Protein AF-A0A962MLK8-F1 (afdb_monomer_lite)

pLDDT: mean 86.94, std 9.73, range [50.12, 95.38]

Sequence (89 aa):
NVAAYAPLSFSGIPVNTRCIGHGAVPYGNTSELEDAPQVLWYEKENANDPAIPVRVLNGFAQLRLEGSDLIETLVDENGSVKWEHAPST

Structure (mmCIF, N/CA/C/O backbone):
data_AF-A0A962MLK8-F1
#
_entry.id   AF-A0A962MLK8-F1
#
loop_
_atom_site.group_PDB
_atom_site.id
_atom_site.type_symbol
_atom_site.label_atom_id
_atom_site.label_alt_id
_atom_site.label_comp_id
_atom_site.label_asym_id
_atom_site.label_entity_id
_atom_site.label_seq_id
_atom_site.pdbx_PDB_ins_code
_atom_site.Cartn_x
_atom_site.Cartn_y
_atom_site.Cartn_z
_atom_site.occupancy
_atom_site.B_iso_or_equiv
_atom_site.auth_seq_id
_atom_site.auth_comp_id
_atom_site.auth_asym_id
_atom_site.auth_atom_id
_atom_site.pdbx_PDB_model_num
ATOM 1 N N . ASN A 1 1 ? 3.676 -6.506 -5.085 1.00 72.69 1 ASN A N 1
ATOM 2 C CA . ASN A 1 1 ? 2.881 -5.263 -5.007 1.00 72.69 1 ASN A CA 1
ATOM 3 C C . ASN A 1 1 ? 2.700 -4.848 -3.568 1.00 72.69 1 ASN A C 1
ATOM 5 O O . ASN A 1 1 ? 2.591 -5.718 -2.708 1.00 72.69 1 ASN A O 1
ATOM 9 N N . VAL A 1 2 ? 2.724 -3.539 -3.331 1.00 86.19 2 VAL A N 1
ATOM 10 C CA . VAL A 1 2 ? 2.359 -2.924 -2.053 1.00 86.19 2 VAL A CA 1
ATOM 11 C C . VAL A 1 2 ? 1.016 -2.233 -2.267 1.00 86.19 2 VAL A C 1
ATOM 13 O O . VAL A 1 2 ? 0.882 -1.476 -3.225 1.00 86.19 2 VAL A O 1
ATOM 16 N N . ALA A 1 3 ? 0.016 -2.539 -1.442 1.00 89.81 3 ALA A N 1
ATOM 17 C CA . ALA A 1 3 ? -1.323 -1.971 -1.578 1.00 89.81 3 ALA A CA 1
ATOM 18 C C . ALA A 1 3 ? -2.037 -1.826 -0.231 1.00 89.81 3 ALA A C 1
ATOM 20 O O . ALA A 1 3 ? -1.938 -2.697 0.642 1.00 89.81 3 ALA A O 1
ATOM 21 N N . ALA A 1 4 ? -2.800 -0.745 -0.101 1.00 92.31 4 ALA A N 1
ATOM 22 C CA . ALA A 1 4 ? -3.744 -0.498 0.972 1.00 92.31 4 ALA A CA 1
ATOM 23 C C . ALA A 1 4 ? -5.173 -0.718 0.469 1.00 92.31 4 ALA A C 1
ATOM 25 O O . ALA A 1 4 ? -5.566 -0.202 -0.577 1.00 92.31 4 ALA A O 1
ATOM 26 N N . TYR A 1 5 ? -5.957 -1.460 1.245 1.00 92.75 5 TYR A N 1
ATOM 27 C CA . TYR A 1 5 ? -7.359 -1.738 0.954 1.00 92.75 5 TYR A CA 1
ATOM 28 C C . TYR A 1 5 ? -8.271 -1.128 2.016 1.00 92.75 5 TYR A C 1
ATOM 30 O O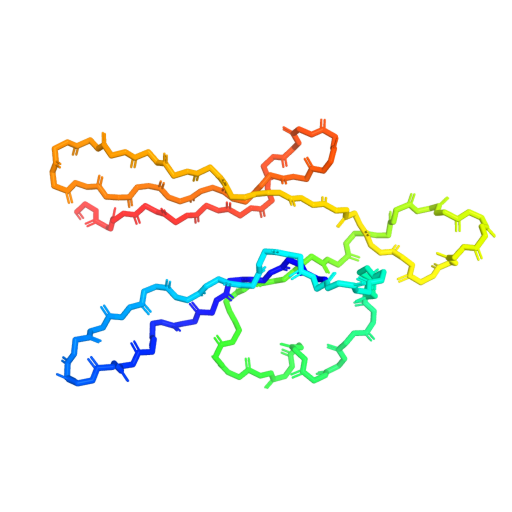 . TYR A 1 5 ? -7.852 -0.897 3.159 1.00 92.75 5 TYR A O 1
ATOM 38 N N . ALA A 1 6 ? -9.528 -0.909 1.640 1.00 92.56 6 ALA A N 1
ATOM 39 C CA . ALA A 1 6 ? -10.597 -0.594 2.570 1.00 92.56 6 ALA A CA 1
ATOM 40 C C . ALA A 1 6 ? -10.705 -1.706 3.631 1.00 92.56 6 ALA A C 1
ATOM 42 O O . ALA A 1 6 ? -10.401 -2.865 3.323 1.00 92.56 6 ALA A O 1
ATOM 43 N N . PRO A 1 7 ? -11.118 -1.385 4.870 1.00 90.94 7 PRO A N 1
ATOM 44 C CA . PRO A 1 7 ? -11.233 -2.386 5.920 1.00 90.94 7 PRO A CA 1
ATOM 45 C C . PRO A 1 7 ? -12.135 -3.552 5.502 1.00 90.94 7 PRO A C 1
ATOM 47 O O . PRO A 1 7 ? -13.263 -3.350 5.052 1.00 90.94 7 PRO A O 1
ATOM 50 N N . LEU A 1 8 ? -11.645 -4.777 5.686 1.00 90.94 8 LEU A N 1
ATOM 51 C CA . LEU A 1 8 ? -12.434 -5.996 5.506 1.00 90.94 8 LEU A CA 1
ATOM 52 C C . LEU A 1 8 ? -12.936 -6.491 6.862 1.00 90.94 8 LEU A C 1
ATOM 54 O O . LEU A 1 8 ? -12.309 -6.251 7.892 1.00 90.94 8 LEU A O 1
ATOM 58 N N . SER A 1 9 ? -14.070 -7.192 6.874 1.00 93.25 9 SER A N 1
ATOM 59 C CA . SER A 1 9 ? -14.629 -7.757 8.104 1.00 93.25 9 SER A CA 1
ATOM 60 C C . SER A 1 9 ? -14.235 -9.221 8.265 1.00 93.25 9 SER A C 1
ATOM 62 O O . SER A 1 9 ? -14.495 -10.040 7.384 1.00 93.25 9 SER A O 1
ATOM 64 N N . PHE A 1 10 ? -13.666 -9.561 9.421 1.00 91.81 10 PHE A N 1
ATOM 65 C CA . PHE A 1 10 ? -13.382 -10.935 9.826 1.00 91.81 10 PHE A CA 1
ATOM 66 C C . PHE A 1 10 ? -14.087 -11.200 11.153 1.00 91.81 10 PHE A C 1
ATOM 68 O O . PHE A 1 10 ? -13.805 -10.549 12.156 1.00 91.81 10 PHE A O 1
ATOM 75 N N . SER A 1 11 ? -15.050 -12.125 11.159 1.00 93.94 11 SER A N 1
ATOM 76 C CA . SER A 1 11 ? -15.884 -12.416 12.339 1.00 93.94 11 SER A CA 1
ATOM 77 C C . SER A 1 11 ? -16.580 -11.175 12.927 1.00 93.94 11 SER A C 1
ATOM 79 O O . SER A 1 11 ? -16.706 -11.043 14.141 1.00 93.94 11 SER A O 1
ATOM 81 N N . GLY A 1 12 ? -17.015 -10.245 12.069 1.00 91.69 12 GLY A N 1
ATOM 82 C CA . GLY A 1 12 ? -17.678 -9.001 12.478 1.00 91.69 12 GLY A CA 1
ATOM 83 C C . GLY A 1 12 ? -16.729 -7.895 12.952 1.00 91.69 12 GLY A C 1
ATOM 84 O O . GLY A 1 12 ? -17.189 -6.796 13.247 1.00 91.69 12 GLY A O 1
ATOM 85 N N . ILE A 1 13 ? -15.418 -8.147 12.986 1.00 89.56 13 ILE A N 1
ATOM 86 C CA . ILE A 1 13 ? -14.407 -7.167 13.387 1.00 89.56 13 ILE A CA 1
ATOM 87 C C . ILE A 1 13 ? -13.802 -6.540 12.123 1.00 89.56 13 ILE A C 1
ATOM 89 O O . ILE A 1 13 ? -13.339 -7.283 11.252 1.00 89.56 13 ILE A O 1
ATOM 93 N N . PRO A 1 14 ? -13.808 -5.202 11.978 1.00 88.75 14 PRO A N 1
ATOM 94 C CA . PRO A 1 14 ? -13.128 -4.537 10.874 1.00 88.75 14 PRO A CA 1
ATOM 95 C C . PRO A 1 14 ? -11.607 -4.639 11.044 1.00 88.75 14 PRO A C 1
ATOM 97 O O . PRO A 1 14 ? -11.071 -4.388 12.121 1.00 88.75 14 PRO A O 1
ATOM 100 N N . VAL A 1 15 ? -10.912 -4.993 9.966 1.00 89.62 15 VAL A N 1
ATOM 101 C CA . VAL A 1 15 ? -9.456 -5.141 9.921 1.00 89.62 15 VAL A CA 1
ATOM 102 C C . VAL A 1 15 ? -8.905 -4.316 8.766 1.00 89.62 15 VAL A C 1
ATOM 104 O O . VAL A 1 15 ? -9.322 -4.477 7.618 1.00 89.62 15 VAL A O 1
ATOM 107 N N . ASN A 1 16 ? -7.925 -3.464 9.064 1.00 89.81 16 ASN A N 1
ATOM 108 C CA . ASN A 1 16 ? -7.148 -2.752 8.056 1.00 89.81 16 ASN A CA 1
ATOM 109 C C . ASN A 1 16 ? -6.271 -3.750 7.297 1.00 89.81 16 ASN A C 1
ATOM 111 O O . ASN A 1 16 ? -5.295 -4.275 7.830 1.00 89.81 16 ASN A O 1
ATOM 115 N N . THR A 1 17 ? -6.627 -4.038 6.049 1.00 89.81 17 THR A N 1
ATOM 116 C CA . THR A 1 17 ? -5.910 -5.023 5.238 1.00 89.81 17 THR A CA 1
ATOM 117 C C . THR A 1 17 ? -4.888 -4.356 4.329 1.00 89.81 17 THR A C 1
ATOM 119 O O . THR A 1 17 ? -5.201 -3.416 3.591 1.00 89.81 17 THR A O 1
ATOM 122 N N . ARG A 1 18 ? -3.651 -4.856 4.369 1.00 89.75 18 ARG A N 1
ATOM 123 C CA . ARG A 1 18 ? -2.530 -4.406 3.537 1.00 89.75 18 ARG A CA 1
ATOM 124 C C . ARG A 1 18 ? -1.926 -5.606 2.817 1.00 89.75 18 ARG A C 1
ATOM 126 O O . ARG A 1 18 ? -1.784 -6.672 3.411 1.00 89.75 18 ARG A O 1
ATOM 133 N N . CYS A 1 19 ? -1.542 -5.433 1.558 1.00 88.00 19 CYS A N 1
ATOM 134 C CA . CYS A 1 19 ? -0.654 -6.371 0.877 1.00 88.00 19 CYS A CA 1
ATOM 135 C C . CYS A 1 19 ? 0.742 -5.756 0.890 1.00 88.00 19 CYS A C 1
ATOM 137 O O . CYS A 1 19 ? 0.949 -4.733 0.244 1.00 88.00 19 CYS A O 1
ATOM 139 N N . ILE A 1 20 ? 1.670 -6.344 1.649 1.00 86.50 20 ILE A N 1
ATOM 140 C CA . ILE A 1 20 ? 3.057 -5.879 1.760 1.00 86.50 20 ILE A CA 1
ATOM 141 C C . ILE A 1 20 ? 3.958 -6.957 1.174 1.00 86.50 20 ILE A C 1
ATOM 143 O O . ILE A 1 20 ? 4.315 -7.923 1.845 1.00 86.50 20 ILE A O 1
ATOM 147 N N . GLY A 1 21 ? 4.277 -6.804 -0.108 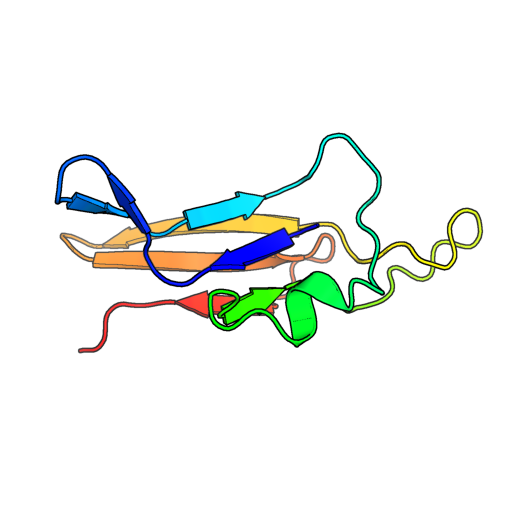1.00 72.75 21 GLY A N 1
ATOM 148 C CA . GLY A 1 21 ? 5.028 -7.804 -0.851 1.00 72.75 21 GLY A CA 1
ATOM 149 C C . GLY A 1 21 ? 4.138 -8.951 -1.332 1.00 72.75 21 GLY A C 1
ATOM 150 O O . GLY A 1 21 ? 3.274 -9.471 -0.631 1.00 72.75 21 GLY A O 1
ATOM 151 N N . HIS A 1 22 ? 4.365 -9.353 -2.575 1.00 61.62 22 HIS A N 1
ATOM 152 C CA . HIS A 1 22 ? 3.971 -10.667 -3.068 1.00 61.62 22 HIS A CA 1
ATOM 153 C C . HIS A 1 22 ? 5.294 -11.426 -3.212 1.00 61.62 22 HIS A C 1
ATOM 155 O O . HIS A 1 22 ? 6.297 -10.794 -3.528 1.00 61.62 22 HIS A O 1
ATOM 161 N N . GLY A 1 23 ? 5.351 -12.746 -3.023 1.00 53.03 23 GLY A N 1
ATOM 162 C CA . GLY A 1 23 ? 6.584 -13.523 -3.272 1.00 53.03 23 GLY A CA 1
ATOM 163 C C . GLY A 1 23 ? 7.091 -13.478 -4.731 1.00 53.03 23 GLY A C 1
ATOM 164 O O . GLY A 1 23 ? 8.026 -14.191 -5.076 1.00 53.03 23 GLY A O 1
ATOM 165 N N . ALA A 1 24 ? 6.463 -12.659 -5.580 1.00 63.03 24 ALA A N 1
ATOM 166 C CA . ALA A 1 24 ? 6.797 -12.355 -6.960 1.00 63.03 24 ALA A CA 1
ATOM 167 C C . ALA A 1 24 ? 7.149 -10.862 -7.110 1.00 63.03 24 ALA A C 1
ATOM 169 O O . ALA A 1 24 ? 6.756 -10.030 -6.288 1.00 63.03 24 ALA A O 1
ATOM 170 N N . VAL A 1 25 ? 7.862 -10.525 -8.188 1.00 65.12 25 VAL A N 1
ATOM 171 C CA . VAL A 1 25 ? 8.265 -9.146 -8.510 1.00 65.12 25 VAL A CA 1
ATOM 172 C C . VAL A 1 25 ? 7.037 -8.224 -8.489 1.00 65.12 25 VAL A C 1
ATOM 174 O O . VAL A 1 25 ? 6.009 -8.592 -9.052 1.00 65.12 25 VAL A O 1
ATOM 177 N N . PRO A 1 26 ? 7.076 -7.053 -7.828 1.00 68.94 26 PRO A N 1
ATOM 178 C CA . PRO A 1 26 ? 5.974 -6.100 -7.898 1.00 68.94 26 PRO A CA 1
ATOM 179 C C . PRO A 1 26 ? 5.777 -5.618 -9.339 1.00 68.94 26 PRO A C 1
ATOM 181 O O . PRO A 1 26 ? 6.721 -5.110 -9.932 1.00 68.94 26 PRO A O 1
ATOM 184 N N . TYR A 1 27 ? 4.574 -5.758 -9.893 1.00 75.75 27 TYR A N 1
ATOM 185 C CA . TYR A 1 27 ? 4.229 -5.328 -11.250 1.00 75.75 27 TYR A CA 1
ATOM 186 C C . TYR A 1 27 ? 3.309 -4.108 -11.192 1.00 75.75 27 TYR A C 1
ATOM 188 O O . TYR A 1 27 ? 2.291 -4.131 -10.501 1.00 75.75 27 TYR A O 1
ATOM 196 N N . GLY A 1 28 ? 3.667 -3.053 -11.927 1.00 67.88 28 GLY A N 1
ATOM 197 C CA . GLY A 1 28 ? 2.985 -1.757 -11.832 1.00 67.88 28 GLY A CA 1
ATOM 198 C C . GLY A 1 28 ? 1.684 -1.631 -12.594 1.00 67.88 28 GLY A C 1
ATOM 199 O O . GLY A 1 28 ? 0.771 -0.945 -12.141 1.00 67.88 28 GLY A O 1
ATOM 200 N N . ASN A 1 29 ? 1.572 -2.298 -13.740 1.00 69.25 29 ASN A N 1
ATOM 201 C CA . ASN A 1 29 ? 0.357 -2.225 -14.538 1.00 69.25 29 ASN A CA 1
ATOM 202 C C . ASN A 1 29 ? -0.601 -3.328 -14.081 1.00 69.25 29 ASN A C 1
ATOM 204 O O . ASN A 1 29 ? -0.516 -4.459 -14.552 1.00 69.25 29 ASN A O 1
ATOM 208 N N . THR A 1 30 ? -1.452 -3.000 -13.108 1.00 75.56 30 THR A N 1
ATOM 209 C CA . THR A 1 30 ? -2.481 -3.908 -12.584 1.00 75.56 30 THR A CA 1
ATOM 210 C C . THR A 1 30 ? -3.837 -3.219 -12.709 1.00 75.56 30 THR A C 1
ATOM 212 O O . THR A 1 30 ? -4.310 -2.592 -11.763 1.00 75.56 30 THR A O 1
ATOM 215 N N . SER A 1 31 ? -4.444 -3.280 -13.899 1.00 79.19 31 SER A N 1
ATOM 216 C CA . SER A 1 31 ? -5.765 -2.682 -14.171 1.00 79.19 31 SER A CA 1
ATOM 217 C C . SER A 1 31 ? -6.837 -3.173 -13.197 1.00 79.19 31 SER A C 1
ATOM 219 O O . SER A 1 31 ? -7.740 -2.435 -12.826 1.00 79.19 31 SER A O 1
ATOM 221 N N . GLU A 1 32 ? -6.686 -4.401 -12.707 1.00 82.62 32 GLU A N 1
ATOM 222 C CA . GLU A 1 32 ? -7.562 -5.015 -11.719 1.00 82.62 32 GLU A CA 1
ATOM 223 C C . GLU A 1 32 ? -7.534 -4.298 -10.364 1.00 82.62 32 GLU A C 1
ATOM 225 O O . GLU A 1 32 ? -8.487 -4.433 -9.604 1.00 82.62 32 GLU A O 1
ATOM 230 N N . LEU A 1 33 ? -6.460 -3.565 -10.040 1.00 86.50 33 LEU A N 1
ATOM 231 C CA . LEU A 1 33 ? -6.369 -2.769 -8.813 1.00 86.50 33 LEU A CA 1
ATOM 232 C C . LEU A 1 33 ? -6.853 -1.330 -9.005 1.00 86.50 33 LEU A C 1
ATOM 234 O O . LEU A 1 33 ? -7.372 -0.758 -8.055 1.00 86.50 33 LEU A O 1
ATOM 238 N N . GLU A 1 34 ? -6.693 -0.752 -10.198 1.00 86.81 34 GLU A N 1
ATOM 239 C CA . GLU A 1 34 ? -7.131 0.622 -10.488 1.00 86.81 34 GLU A CA 1
ATOM 240 C C . GLU A 1 34 ? -8.658 0.757 -10.400 1.00 86.81 34 GLU A C 1
ATOM 242 O O . GLU A 1 34 ? -9.160 1.684 -9.771 1.00 86.81 34 GLU A O 1
ATOM 247 N N . ASP A 1 35 ? -9.397 -0.203 -10.964 1.00 87.38 35 ASP A N 1
ATOM 248 C CA . ASP A 1 35 ? -10.866 -0.165 -11.002 1.00 87.38 35 ASP A CA 1
ATOM 249 C C . ASP A 1 35 ? -11.524 -0.835 -9.780 1.00 87.38 35 ASP A C 1
ATOM 251 O O . ASP A 1 35 ? -12.753 -0.890 -9.665 1.00 87.38 35 ASP A O 1
ATOM 255 N N . ALA A 1 36 ? -10.725 -1.378 -8.858 1.00 89.75 36 ALA A N 1
ATOM 256 C CA . ALA A 1 36 ? -11.227 -2.098 -7.698 1.00 89.75 36 ALA A CA 1
ATOM 257 C C . ALA A 1 36 ? -11.686 -1.128 -6.593 1.00 89.75 36 ALA A C 1
ATOM 259 O O . ALA A 1 36 ? -10.849 -0.478 -5.964 1.00 89.75 36 ALA A O 1
ATOM 260 N N . PRO A 1 37 ? -12.987 -1.086 -6.245 1.00 90.69 37 PRO A N 1
ATOM 261 C CA . PRO A 1 37 ? -13.512 -0.129 -5.266 1.00 90.69 37 PRO A CA 1
ATOM 262 C C . PRO A 1 37 ? -12.951 -0.323 -3.850 1.00 90.69 37 PRO A C 1
ATOM 264 O O . PRO A 1 37 ? -13.020 0.579 -3.021 1.00 90.69 37 PRO A O 1
ATOM 267 N N . GLN A 1 38 ? -12.412 -1.506 -3.549 1.00 92.00 38 GLN A N 1
ATOM 268 C CA . GLN A 1 38 ? -11.791 -1.823 -2.268 1.00 92.00 38 GLN A CA 1
ATOM 269 C C . GLN A 1 38 ? -10.322 -1.392 -2.165 1.00 92.00 38 GLN A C 1
ATOM 271 O O . GLN A 1 38 ? -9.745 -1.529 -1.090 1.00 92.00 38 GLN A O 1
ATOM 276 N N . VAL A 1 39 ? -9.688 -0.932 -3.246 1.00 92.19 39 VAL A N 1
ATOM 277 C CA . VAL A 1 39 ? -8.289 -0.485 -3.236 1.00 92.19 39 VAL A CA 1
ATOM 278 C C . VAL A 1 39 ? -8.252 0.999 -2.888 1.00 92.19 39 VAL A C 1
ATOM 280 O O . VAL A 1 39 ? -8.792 1.831 -3.605 1.00 92.19 39 VAL A O 1
ATOM 283 N N . LEU A 1 40 ? -7.609 1.341 -1.772 1.00 92.56 40 LEU A N 1
ATOM 284 C CA . LEU A 1 40 ? -7.401 2.736 -1.367 1.00 92.56 40 LEU A CA 1
ATOM 285 C C . LEU A 1 40 ? -6.157 3.322 -2.027 1.00 92.56 40 LEU A C 1
ATOM 287 O O . LEU A 1 40 ? -6.118 4.502 -2.363 1.00 92.56 40 LEU A O 1
ATOM 291 N N . TRP A 1 41 ? -5.119 2.499 -2.160 1.00 92.62 41 TRP A N 1
ATOM 292 C CA . TRP A 1 41 ? -3.851 2.878 -2.762 1.00 92.62 41 TRP A CA 1
ATOM 293 C C . TRP A 1 41 ? -3.062 1.631 -3.161 1.00 92.62 41 TRP A C 1
ATOM 295 O O . TRP A 1 41 ? -3.165 0.589 -2.514 1.00 92.62 41 TRP A O 1
ATOM 305 N N . TYR A 1 42 ? -2.230 1.744 -4.189 1.00 91.62 42 TYR A N 1
ATOM 306 C CA . TYR A 1 42 ? -1.208 0.755 -4.513 1.00 91.62 42 TYR A CA 1
ATOM 307 C C . TYR A 1 42 ? -0.017 1.428 -5.193 1.00 91.62 42 TYR A C 1
ATOM 309 O O . TYR A 1 42 ? -0.151 2.518 -5.752 1.00 91.62 42 TYR A O 1
ATOM 317 N N . GLU A 1 43 ? 1.143 0.777 -5.140 1.00 91.00 43 GLU A N 1
ATOM 318 C CA . GLU A 1 43 ? 2.361 1.305 -5.753 1.00 91.00 43 GLU A CA 1
ATOM 319 C C . GLU A 1 43 ? 2.291 1.237 -7.285 1.00 91.00 43 GLU A C 1
ATOM 321 O O . GLU A 1 43 ? 2.056 0.171 -7.862 1.00 91.00 43 GLU A O 1
ATOM 326 N N . LYS A 1 44 ? 2.531 2.378 -7.934 1.00 89.88 44 LYS A N 1
ATOM 327 C CA . LYS A 1 44 ? 2.518 2.547 -9.397 1.00 89.88 44 LYS A CA 1
ATOM 328 C C . LYS A 1 44 ? 3.866 3.023 -9.935 1.00 89.88 44 LYS A C 1
ATOM 330 O O . LYS A 1 44 ? 4.075 3.015 -11.147 1.00 89.88 44 LYS A O 1
ATOM 335 N N . GLU A 1 45 ? 4.770 3.464 -9.063 1.00 91.19 45 GLU A N 1
ATOM 336 C CA . GLU A 1 45 ? 6.042 4.044 -9.457 1.00 91.19 45 GLU A CA 1
ATOM 337 C C . GLU A 1 45 ? 6.981 2.976 -10.001 1.00 91.19 45 GLU A C 1
ATOM 339 O O . GLU A 1 45 ? 7.359 2.028 -9.310 1.00 91.19 45 GLU A O 1
ATOM 344 N N . ASN A 1 46 ? 7.357 3.141 -11.267 1.00 90.75 46 ASN A N 1
ATOM 345 C CA . ASN A 1 46 ? 8.282 2.251 -11.940 1.00 90.75 46 ASN A CA 1
ATOM 346 C C . ASN A 1 46 ? 9.652 2.295 -11.248 1.00 90.75 46 ASN A C 1
ATOM 348 O O . ASN A 1 46 ? 10.221 3.366 -11.046 1.00 90.75 46 ASN A O 1
ATOM 352 N N . ALA A 1 47 ? 10.205 1.126 -10.940 1.00 91.69 47 ALA A N 1
ATOM 353 C CA . ALA A 1 47 ? 11.516 1.013 -10.311 1.00 91.69 47 ALA A CA 1
ATOM 354 C C . ALA A 1 47 ? 12.689 1.249 -11.279 1.00 91.69 47 ALA A C 1
ATOM 356 O O . ALA A 1 47 ? 13.846 1.205 -10.870 1.00 91.69 47 ALA A O 1
ATOM 357 N N . ASN A 1 48 ? 12.397 1.456 -12.564 1.00 92.31 48 ASN A N 1
ATOM 358 C CA . ASN A 1 48 ? 13.340 1.602 -13.669 1.00 92.31 48 ASN A CA 1
ATOM 359 C C . ASN A 1 48 ? 14.360 0.459 -13.739 1.00 92.31 48 ASN A C 1
ATOM 361 O O . ASN A 1 48 ? 15.525 0.662 -14.077 1.00 92.31 48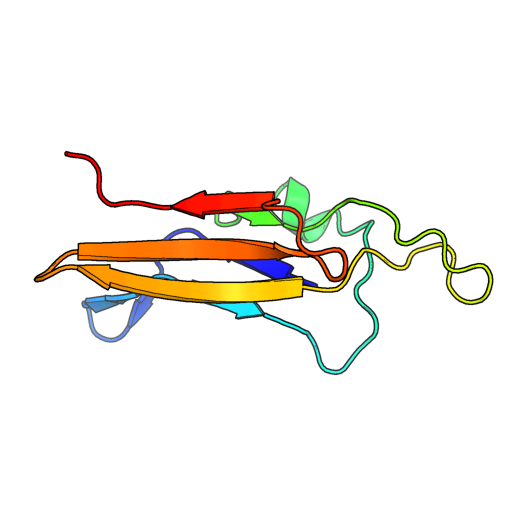 ASN A O 1
ATOM 365 N N . ASP A 1 49 ? 13.911 -0.755 -13.418 1.00 90.00 49 ASP A N 1
ATOM 366 C CA . ASP A 1 49 ? 14.731 -1.954 -13.504 1.00 90.00 49 ASP A CA 1
ATOM 367 C C . ASP A 1 49 ? 14.914 -2.349 -14.984 1.00 90.00 49 ASP A C 1
ATOM 369 O O . ASP A 1 49 ? 13.936 -2.715 -15.646 1.00 90.00 49 ASP A O 1
ATOM 373 N N . PRO A 1 50 ? 16.141 -2.297 -15.538 1.00 91.62 50 PRO A N 1
ATOM 374 C CA . PRO A 1 50 ? 16.372 -2.593 -16.950 1.00 91.62 50 PRO A CA 1
ATOM 375 C C . PRO A 1 50 ? 16.134 -4.069 -17.294 1.00 91.62 50 PRO A C 1
ATOM 377 O O . PRO A 1 50 ? 15.876 -4.386 -18.454 1.00 91.62 50 PRO A O 1
ATOM 380 N N . ALA A 1 51 ? 16.212 -4.975 -16.313 1.00 92.12 51 ALA A N 1
ATOM 381 C CA . ALA A 1 51 ? 15.919 -6.391 -16.507 1.00 92.12 51 ALA A CA 1
ATOM 382 C C . ALA A 1 51 ? 14.416 -6.685 -16.401 1.00 92.12 51 ALA A C 1
ATOM 384 O O . ALA A 1 51 ? 13.941 -7.664 -16.979 1.00 92.12 51 ALA A O 1
ATOM 385 N N . ILE A 1 52 ? 13.661 -5.845 -15.683 1.00 88.81 52 ILE A N 1
ATOM 386 C CA . ILE A 1 52 ? 12.221 -6.015 -15.463 1.00 88.81 52 ILE A CA 1
ATOM 387 C C . ILE A 1 52 ? 11.498 -4.668 -15.648 1.00 88.81 52 ILE A C 1
ATOM 389 O O . ILE A 1 52 ? 11.120 -4.030 -14.666 1.00 88.81 52 ILE A O 1
ATOM 393 N N . PRO A 1 53 ? 11.223 -4.242 -16.898 1.00 89.06 53 PRO A N 1
ATOM 394 C CA . PRO A 1 53 ? 10.714 -2.894 -17.196 1.00 89.06 53 PRO A CA 1
ATOM 395 C C . PRO A 1 53 ? 9.363 -2.538 -16.566 1.00 89.06 53 PRO A C 1
ATOM 397 O O . PRO A 1 53 ? 8.976 -1.376 -16.517 1.00 89.06 53 PRO A O 1
ATOM 400 N N . VAL A 1 54 ? 8.612 -3.542 -16.125 1.00 87.44 54 VAL A N 1
ATOM 401 C CA . VAL A 1 54 ? 7.289 -3.408 -15.501 1.00 87.44 54 VAL A CA 1
ATOM 402 C C . VAL A 1 54 ? 7.347 -3.443 -13.972 1.00 87.44 54 VAL A C 1
ATOM 404 O O . VAL A 1 54 ? 6.299 -3.374 -13.323 1.00 87.44 54 VAL A O 1
ATOM 407 N N . ARG A 1 55 ? 8.552 -3.571 -13.394 1.00 89.56 55 ARG A N 1
ATOM 408 C CA . ARG A 1 55 ? 8.751 -3.593 -11.948 1.00 89.56 55 ARG A CA 1
ATOM 409 C C . ARG A 1 55 ? 8.383 -2.240 -11.355 1.00 89.56 55 ARG A C 1
ATOM 411 O O . ARG A 1 55 ? 8.832 -1.206 -11.844 1.00 89.56 55 ARG A O 1
ATOM 418 N N . VAL A 1 56 ? 7.625 -2.260 -10.267 1.00 91.00 56 VAL A N 1
ATOM 419 C CA . VAL A 1 56 ? 7.449 -1.084 -9.406 1.00 91.00 56 VAL A CA 1
ATOM 420 C C . VAL A 1 56 ? 8.312 -1.165 -8.163 1.00 91.00 56 VAL A C 1
ATOM 422 O O . VAL A 1 56 ? 8.849 -2.232 -7.835 1.00 91.00 56 VAL A O 1
ATOM 425 N N . LEU A 1 57 ? 8.484 -0.025 -7.499 1.00 91.31 57 LEU A N 1
ATOM 426 C CA . LEU A 1 57 ? 9.255 0.057 -6.266 1.00 91.31 57 LEU A CA 1
ATOM 427 C C . LEU A 1 57 ? 8.745 -0.975 -5.247 1.00 91.31 57 LEU A C 1
ATOM 429 O O . LEU A 1 57 ? 7.540 -1.195 -5.090 1.00 91.31 57 LEU A O 1
ATOM 433 N N . ASN A 1 58 ? 9.675 -1.651 -4.564 1.00 89.81 58 ASN A N 1
ATOM 434 C CA . ASN A 1 58 ? 9.306 -2.379 -3.358 1.00 89.81 58 ASN A CA 1
ATOM 435 C C . ASN A 1 58 ? 8.980 -1.374 -2.252 1.00 89.81 58 ASN A C 1
ATOM 437 O O . ASN A 1 58 ? 9.214 -0.173 -2.374 1.00 89.81 58 ASN A O 1
ATOM 441 N N . GLY A 1 59 ? 8.486 -1.892 -1.139 1.00 89.56 59 GLY A N 1
ATOM 442 C CA . GLY A 1 59 ? 8.260 -1.096 0.047 1.00 89.56 59 GLY A CA 1
ATOM 443 C C . GLY A 1 59 ? 7.928 -1.961 1.245 1.00 89.56 59 GLY A C 1
ATOM 444 O O . GLY A 1 59 ? 7.863 -3.191 1.159 1.00 89.56 59 GLY A O 1
ATOM 445 N N . PHE A 1 60 ? 7.700 -1.298 2.366 1.00 90.06 60 PHE A N 1
ATOM 446 C CA . PHE A 1 60 ? 7.302 -1.906 3.623 1.00 90.06 60 PHE A CA 1
ATOM 447 C C . PHE A 1 60 ? 6.253 -1.039 4.3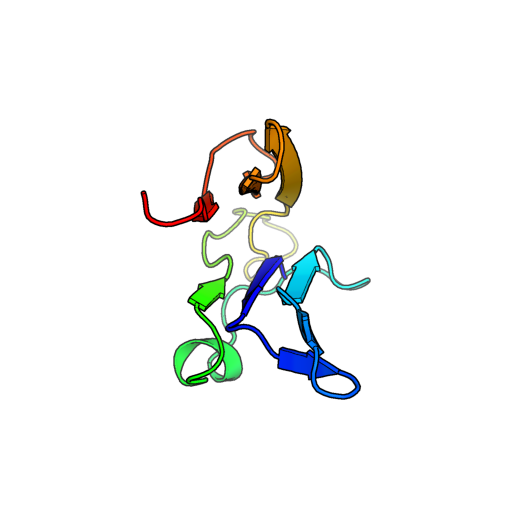21 1.00 90.06 60 PHE A C 1
ATOM 449 O O . PHE A 1 60 ? 6.041 0.124 3.975 1.00 90.06 60 PHE A O 1
ATOM 456 N N . ALA A 1 61 ? 5.577 -1.629 5.304 1.00 92.12 61 ALA A N 1
ATOM 457 C CA . ALA A 1 61 ? 4.695 -0.894 6.195 1.00 92.12 61 ALA A CA 1
ATOM 458 C C . ALA A 1 61 ? 5.443 -0.534 7.478 1.00 92.12 61 ALA A C 1
ATOM 460 O O . ALA A 1 61 ? 6.026 -1.400 8.132 1.00 92.12 61 ALA A O 1
ATOM 461 N N . GLN A 1 62 ? 5.374 0.733 7.858 1.00 93.12 62 GLN A N 1
ATOM 462 C CA . GLN A 1 62 ? 5.659 1.194 9.204 1.00 93.12 62 GLN A CA 1
ATOM 463 C C . GLN A 1 62 ? 4.334 1.312 9.957 1.00 93.12 62 GLN A C 1
ATOM 465 O O . GLN A 1 62 ? 3.401 1.968 9.496 1.00 93.12 62 GLN A O 1
ATOM 470 N N . LEU A 1 63 ? 4.264 0.677 11.125 1.00 92.62 63 LEU A N 1
ATOM 471 C CA . LEU A 1 63 ? 3.135 0.784 12.041 1.00 92.62 63 LEU A CA 1
ATOM 472 C C . LEU A 1 63 ? 3.615 1.478 13.307 1.00 92.62 63 LEU A C 1
ATOM 474 O O . LEU A 1 63 ? 4.601 1.054 13.914 1.00 92.62 63 LEU A O 1
ATOM 478 N N . ARG A 1 64 ? 2.921 2.537 13.710 1.00 94.12 64 ARG A N 1
ATOM 479 C CA . ARG A 1 64 ? 3.198 3.261 14.947 1.00 94.12 64 ARG A CA 1
ATOM 480 C C . ARG A 1 64 ? 1.956 3.242 15.826 1.00 94.12 64 ARG A C 1
ATOM 482 O O . ARG A 1 64 ? 0.864 3.547 15.362 1.00 94.12 64 ARG A O 1
ATOM 489 N N . LEU A 1 65 ? 2.152 2.855 17.083 1.00 92.62 65 LEU A N 1
ATOM 490 C CA . LEU A 1 65 ? 1.114 2.828 18.107 1.00 92.62 65 LEU A CA 1
ATOM 491 C C . LEU A 1 65 ? 1.328 4.003 19.057 1.00 92.62 65 LEU A C 1
ATOM 493 O O . LEU A 1 65 ? 2.373 4.088 19.704 1.00 92.62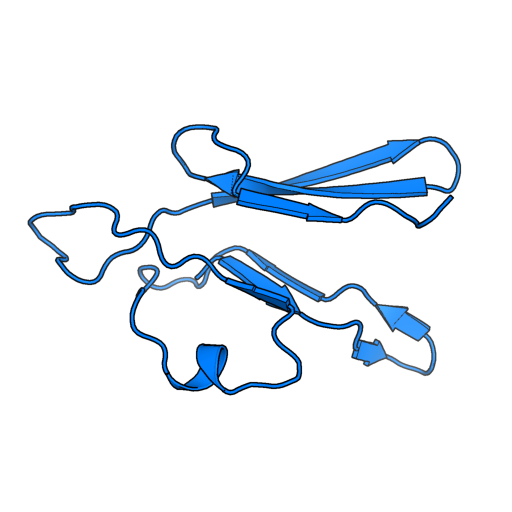 65 LEU A O 1
ATOM 497 N N . GLU A 1 66 ? 0.341 4.886 19.148 1.00 92.19 66 GLU A N 1
ATOM 498 C CA . GLU A 1 66 ? 0.334 6.032 20.058 1.00 92.19 66 GLU A CA 1
ATOM 499 C C . GLU A 1 66 ? -0.920 5.957 20.931 1.00 92.19 66 GLU A C 1
ATOM 501 O O . GLU A 1 66 ? -2.008 6.378 20.553 1.00 92.19 66 GLU A O 1
ATOM 506 N N . GLY A 1 67 ? -0.791 5.341 22.108 1.00 89.38 67 GLY A N 1
ATOM 507 C CA . GLY A 1 67 ? -1.954 5.037 22.941 1.00 89.38 67 GLY A CA 1
ATOM 508 C C . GLY A 1 67 ? -2.890 4.045 22.244 1.00 89.38 67 GLY A C 1
ATOM 509 O O . GLY A 1 67 ? -2.502 2.903 22.001 1.00 89.38 67 GLY A O 1
ATOM 510 N N . SER A 1 68 ? -4.121 4.475 21.959 1.00 89.12 68 SER A N 1
ATOM 511 C CA . SER A 1 68 ? -5.112 3.705 21.192 1.00 89.12 68 SER A CA 1
ATOM 512 C C . SER A 1 68 ? -5.003 3.896 19.679 1.00 89.12 68 SER A C 1
ATOM 514 O O . SER A 1 68 ? -5.698 3.201 18.938 1.00 89.12 68 SER A O 1
ATOM 516 N N . ASP A 1 69 ? -4.160 4.821 19.224 1.00 89.00 69 ASP A N 1
ATOM 517 C CA . ASP A 1 69 ? -4.095 5.206 17.823 1.00 89.00 69 ASP A CA 1
ATOM 518 C C . ASP A 1 69 ? -3.090 4.334 17.073 1.00 89.00 69 ASP A C 1
ATOM 520 O O . ASP A 1 69 ? -1.950 4.138 17.506 1.00 89.00 69 ASP A O 1
ATOM 524 N N . LEU A 1 70 ? -3.524 3.807 15.927 1.00 89.88 70 LEU A N 1
ATOM 525 C CA . LEU A 1 70 ? -2.681 3.097 14.973 1.00 89.88 70 LEU A CA 1
ATOM 526 C C . LEU A 1 70 ? -2.441 4.002 13.768 1.00 89.88 70 LEU A C 1
ATOM 528 O O . LEU A 1 70 ? -3.374 4.324 13.037 1.00 89.88 70 LEU A O 1
ATOM 532 N N . ILE A 1 71 ? -1.183 4.365 13.550 1.00 92.75 71 ILE A N 1
ATOM 533 C CA . ILE A 1 71 ? -0.737 5.136 12.393 1.00 92.75 71 ILE A CA 1
ATOM 534 C C . ILE A 1 71 ? -0.003 4.183 11.454 1.00 92.75 71 ILE A C 1
ATOM 536 O O . ILE A 1 71 ? 0.939 3.494 11.857 1.00 92.75 71 ILE A O 1
ATOM 540 N N . GLU A 1 72 ? -0.445 4.139 10.205 1.00 93.75 72 GLU A N 1
ATOM 541 C CA . GLU A 1 72 ? 0.085 3.270 9.164 1.00 93.75 72 GLU A CA 1
ATOM 542 C C . GLU A 1 72 ? 0.754 4.114 8.085 1.00 93.75 72 GLU A C 1
ATOM 544 O O . GLU A 1 72 ? 0.136 5.014 7.520 1.00 93.75 72 GLU A O 1
ATOM 549 N N . THR A 1 73 ? 1.994 3.785 7.745 1.00 94.62 73 THR A N 1
ATOM 550 C CA . THR A 1 73 ? 2.735 4.452 6.675 1.00 94.62 73 THR A CA 1
ATOM 551 C C . THR A 1 73 ? 3.295 3.402 5.728 1.00 94.62 73 THR A C 1
ATOM 553 O O . THR A 1 73 ? 3.951 2.455 6.161 1.00 94.62 73 THR A O 1
ATOM 556 N N . LEU A 1 74 ? 3.045 3.554 4.430 1.00 93.62 74 LEU A N 1
ATOM 557 C CA . LEU A 1 74 ? 3.687 2.753 3.391 1.00 93.62 74 LEU A CA 1
ATOM 558 C C . LEU A 1 74 ? 4.873 3.535 2.841 1.00 93.62 74 LEU A C 1
ATOM 560 O O . LEU A 1 74 ? 4.723 4.672 2.389 1.00 93.62 74 LEU A O 1
ATOM 564 N N . VAL A 1 75 ? 6.045 2.914 2.918 1.00 93.12 75 VAL A N 1
ATOM 565 C CA . VAL A 1 75 ? 7.332 3.509 2.559 1.00 93.12 75 VAL A CA 1
ATOM 566 C C . VAL A 1 75 ? 7.953 2.681 1.443 1.00 93.12 75 VAL A C 1
ATOM 568 O O . VAL A 1 75 ? 7.949 1.451 1.523 1.00 93.12 75 VAL A O 1
ATOM 571 N N . ASP A 1 76 ? 8.462 3.336 0.402 1.00 92.62 76 ASP A N 1
ATOM 572 C CA . ASP A 1 76 ? 9.150 2.651 -0.693 1.00 92.62 76 ASP A CA 1
ATOM 573 C C . ASP A 1 76 ? 10.574 2.202 -0.320 1.00 92.62 76 ASP A C 1
ATOM 575 O O . ASP A 1 76 ? 11.118 2.526 0.737 1.00 92.62 76 ASP A O 1
ATOM 579 N N . GLU A 1 77 ? 11.204 1.445 -1.217 1.00 90.38 77 GLU A N 1
ATOM 580 C CA . GLU A 1 77 ? 12.582 0.962 -1.072 1.00 90.38 77 GLU A CA 1
ATOM 581 C C . GLU A 1 77 ? 13.638 2.078 -0.992 1.00 90.38 77 GLU A C 1
ATOM 583 O O . GLU A 1 77 ? 14.754 1.822 -0.543 1.00 90.38 77 GLU A O 1
ATOM 588 N N . ASN A 1 78 ? 13.284 3.309 -1.369 1.00 93.44 78 ASN A N 1
ATOM 589 C CA . ASN A 1 78 ? 14.140 4.490 -1.278 1.00 93.44 78 ASN A CA 1
ATOM 590 C C . ASN A 1 78 ? 13.906 5.294 0.016 1.00 93.44 78 ASN A C 1
ATOM 592 O O . ASN A 1 78 ? 14.585 6.296 0.244 1.00 93.44 78 ASN A O 1
ATOM 596 N N . GLY A 1 79 ? 12.963 4.879 0.868 1.00 93.12 79 GLY A N 1
ATOM 597 C CA . GLY A 1 79 ? 12.609 5.569 2.109 1.00 93.12 79 GLY A CA 1
ATOM 598 C C . GLY A 1 79 ? 11.572 6.686 1.947 1.00 93.12 79 GLY A C 1
ATOM 599 O O . GLY A 1 79 ? 11.342 7.438 2.893 1.00 93.12 79 GLY A O 1
ATOM 600 N N . SER A 1 80 ? 10.935 6.816 0.782 1.00 94.88 80 SER A N 1
ATOM 601 C CA . SER A 1 80 ? 9.896 7.822 0.544 1.00 94.88 80 SER A CA 1
ATOM 602 C C . SER A 1 80 ? 8.541 7.338 1.045 1.00 94.88 80 SER A C 1
ATOM 604 O O . SER A 1 80 ? 8.132 6.211 0.770 1.00 94.88 80 SER A O 1
ATOM 606 N N . VAL A 1 81 ? 7.809 8.213 1.735 1.00 95.38 81 VAL A N 1
ATOM 607 C CA . VAL A 1 81 ? 6.422 7.946 2.136 1.00 95.38 81 VAL A CA 1
ATOM 608 C C . VAL A 1 81 ? 5.522 8.005 0.908 1.00 95.38 81 VAL A C 1
ATOM 610 O O . VAL A 1 81 ? 5.493 9.011 0.199 1.00 95.38 81 VAL A O 1
ATOM 613 N N . LYS A 1 82 ? 4.779 6.928 0.665 1.00 93.69 82 LYS A N 1
ATOM 614 C CA . LYS A 1 82 ? 3.875 6.798 -0.483 1.00 93.69 82 LYS A CA 1
ATOM 615 C C . LYS A 1 82 ? 2.410 6.898 -0.110 1.00 93.69 82 LYS A C 1
ATOM 617 O O . LYS A 1 82 ? 1.595 7.343 -0.914 1.00 93.69 82 LYS A O 1
ATOM 622 N N . TRP A 1 83 ? 2.079 6.472 1.100 1.00 94.69 83 TRP A N 1
ATOM 623 C CA . TRP A 1 83 ? 0.721 6.490 1.608 1.00 94.69 83 TRP A CA 1
ATOM 624 C C . TRP A 1 83 ? 0.735 6.513 3.128 1.00 94.69 83 TRP A C 1
ATOM 626 O O . TRP A 1 83 ? 1.585 5.878 3.755 1.00 94.69 83 TRP A O 1
ATOM 636 N N . GLU A 1 84 ? -0.220 7.223 3.712 1.00 94.00 84 GLU A N 1
ATOM 637 C CA . GLU A 1 84 ? -0.389 7.303 5.154 1.00 94.00 84 GLU A CA 1
ATOM 638 C C . GLU A 1 84 ? -1.867 7.192 5.511 1.00 94.00 84 GLU A C 1
ATOM 640 O O . GLU A 1 84 ? -2.736 7.743 4.832 1.00 94.00 84 GLU A O 1
ATOM 645 N N . HIS A 1 85 ? -2.136 6.479 6.597 1.00 91.00 85 HIS A N 1
ATOM 646 C CA . HIS A 1 85 ? -3.435 6.424 7.235 1.00 91.00 85 HIS A CA 1
ATOM 647 C C . HIS A 1 85 ? -3.259 6.614 8.733 1.00 91.00 85 HIS A C 1
ATOM 649 O O . HIS A 1 85 ? -2.605 5.824 9.413 1.00 91.00 85 HIS A O 1
ATOM 655 N N . ALA A 1 86 ? -3.866 7.684 9.224 1.00 83.31 86 ALA A N 1
ATOM 656 C CA . ALA A 1 86 ? -3.992 7.993 10.633 1.00 83.31 86 ALA A CA 1
ATOM 657 C C . ALA A 1 86 ? -5.488 8.035 10.985 1.00 83.31 86 ALA A C 1
ATOM 659 O O . ALA A 1 86 ? -6.311 8.323 10.103 1.00 83.31 86 ALA A O 1
ATOM 660 N N . PRO A 1 87 ? -5.865 7.761 12.245 1.00 74.50 87 PRO A N 1
ATOM 661 C CA . PRO A 1 87 ? -7.237 7.954 12.682 1.00 74.50 87 PRO A CA 1
ATOM 662 C C . PRO A 1 87 ? -7.663 9.403 12.425 1.00 74.50 87 PRO A C 1
ATOM 664 O O . PRO A 1 87 ? -6.885 10.339 12.613 1.00 74.50 87 PRO A O 1
ATOM 667 N N . 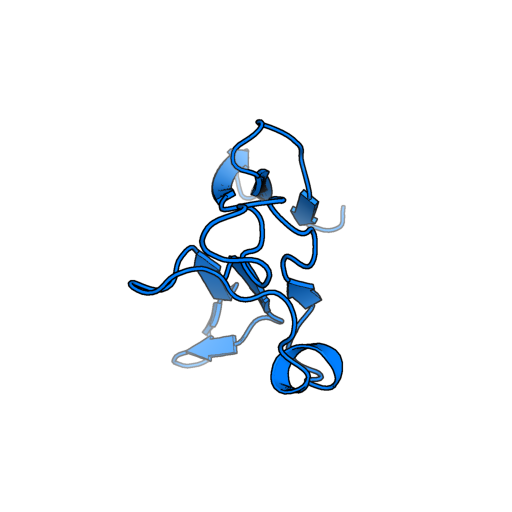SER A 1 88 ? -8.904 9.596 11.982 1.00 60.16 88 SER A N 1
ATOM 668 C CA . SER A 1 88 ? -9.489 10.935 11.933 1.00 60.16 88 SER A CA 1
ATOM 669 C C . SER A 1 88 ? -9.653 11.446 13.366 1.00 60.16 88 SER A C 1
ATOM 671 O O . SER A 1 88 ? -10.314 10.783 14.164 1.00 60.16 88 SER A O 1
ATOM 673 N N . THR A 1 89 ? -9.022 12.579 13.683 1.00 50.12 89 THR A N 1
ATOM 674 C CA . THR A 1 89 ? -9.228 13.323 14.940 1.00 50.12 89 THR A CA 1
ATOM 675 C C . THR A 1 89 ? -10.684 13.697 15.156 1.00 50.12 89 THR A C 1
ATOM 677 O O . THR A 1 89 ? -11.307 14.125 14.154 1.00 50.12 89 THR A O 1
#

Radius of gyration: 14.15 Å; chains: 1; bounding box: 34×27×40 Å

Foldseek 3Di:
DWFWWAFDDDPNDTDGDIDQDDVDFAFQPDVVQVPDPGTPDDFNAAPCDPVCRRGTFHWGWDWDDDPPWTKIFIATPVRDTDDIDTDDD

Secondary structure (DSSP, 8-state):
-EEEEPPEEETTEEE--EEE--SS--BS--HHHHS-TTEEEE---B---SS-TTBBPPEEEEEEEETTEEEEEEEETTS-EEEEE----